Protein AF-A0A542K9A7-F1 (afdb_monomer)

Structure (mmCIF, N/CA/C/O backbone):
data_AF-A0A542K9A7-F1
#
_entry.id   AF-A0A542K9A7-F1
#
loop_
_atom_site.group_PDB
_atom_site.id
_atom_site.type_symbol
_atom_site.label_atom_id
_atom_site.label_alt_id
_atom_site.label_comp_id
_atom_site.label_asym_id
_atom_site.label_entity_id
_atom_site.label_seq_id
_atom_site.pdbx_PDB_ins_code
_atom_site.Cartn_x
_atom_site.Cartn_y
_atom_site.Cartn_z
_atom_site.occupancy
_atom_site.B_iso_or_equiv
_atom_site.auth_seq_id
_atom_site.auth_comp_id
_atom_site.auth_asym_id
_atom_site.auth_atom_id
_atom_site.pdbx_PDB_model_num
ATOM 1 N N . MET A 1 1 ? -10.382 8.482 -0.332 1.00 53.22 1 MET A N 1
ATOM 2 C CA . MET A 1 1 ? -11.147 9.184 0.725 1.00 53.22 1 MET A CA 1
ATOM 3 C C . MET A 1 1 ? -10.396 10.461 1.068 1.00 53.22 1 MET A C 1
ATOM 5 O O . MET A 1 1 ? -9.200 10.363 1.281 1.00 53.22 1 MET A O 1
ATOM 9 N N . VAL A 1 2 ? -11.041 11.631 1.064 1.00 68.94 2 VAL A N 1
ATOM 10 C CA . VAL A 1 2 ? -10.352 12.931 1.272 1.00 68.94 2 VAL A CA 1
ATOM 11 C C . VAL A 1 2 ? -10.584 13.492 2.687 1.00 68.94 2 VAL A C 1
ATOM 13 O O . VAL A 1 2 ? -10.010 14.507 3.054 1.00 68.94 2 VAL A O 1
ATOM 16 N N . HIS A 1 3 ? -11.411 12.829 3.508 1.00 78.88 3 HIS A N 1
ATOM 17 C CA . HIS A 1 3 ? -11.847 13.350 4.804 1.00 78.88 3 HIS A CA 1
ATOM 18 C C . HIS A 1 3 ? -11.634 12.328 5.932 1.00 78.88 3 HIS A C 1
ATOM 20 O O . HIS A 1 3 ? -12.204 11.234 5.896 1.00 78.88 3 HIS A O 1
ATOM 26 N N . LEU A 1 4 ? -10.843 12.696 6.948 1.00 76.31 4 LEU A N 1
ATOM 27 C CA . LEU A 1 4 ? -10.456 11.813 8.059 1.00 76.31 4 LEU A CA 1
ATOM 28 C C . LEU A 1 4 ? -11.673 11.290 8.835 1.00 76.31 4 LEU A C 1
ATOM 30 O O . LEU A 1 4 ? -11.784 10.091 9.060 1.00 76.31 4 LEU A O 1
ATOM 34 N N . ARG A 1 5 ? -12.660 12.152 9.121 1.00 79.94 5 ARG A N 1
ATOM 35 C CA . ARG A 1 5 ? -13.900 11.733 9.806 1.00 79.94 5 ARG A CA 1
ATOM 36 C C . ARG A 1 5 ? -14.658 10.618 9.085 1.00 79.94 5 ARG A C 1
ATOM 38 O O . ARG A 1 5 ? -15.220 9.745 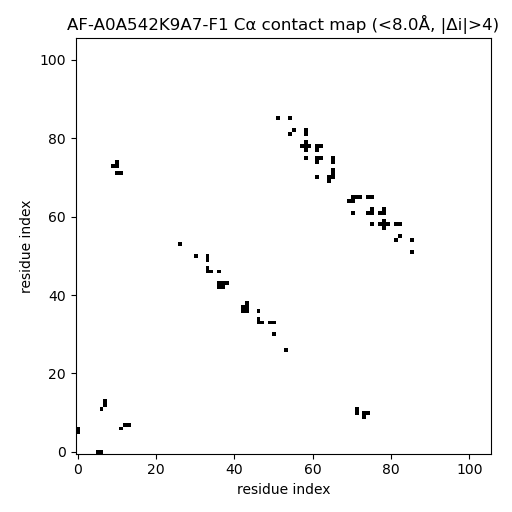9.736 1.00 79.94 5 ARG A O 1
ATOM 45 N N . SER A 1 6 ? -14.697 10.635 7.750 1.00 79.44 6 SER A N 1
ATOM 46 C CA . SER A 1 6 ? -15.386 9.590 6.980 1.00 79.44 6 SER A CA 1
ATOM 47 C C . SER A 1 6 ? -14.653 8.255 7.089 1.00 79.44 6 SER A C 1
ATOM 49 O O . SER A 1 6 ? -15.285 7.205 7.149 1.00 79.44 6 SER A O 1
ATOM 51 N N . PHE A 1 7 ? -13.322 8.297 7.154 1.00 79.69 7 PHE A N 1
ATOM 52 C CA . PHE A 1 7 ? -12.499 7.117 7.383 1.00 79.69 7 PHE A CA 1
ATOM 53 C C . PHE A 1 7 ? -12.699 6.563 8.799 1.00 79.69 7 PHE A C 1
ATOM 55 O O . PHE A 1 7 ? -12.966 5.374 8.961 1.00 79.69 7 PHE A O 1
ATOM 62 N N . GLU A 1 8 ? -12.658 7.413 9.823 1.00 83.81 8 GLU A N 1
ATOM 63 C CA . GLU A 1 8 ? -12.874 6.995 11.213 1.00 83.81 8 GLU A CA 1
ATOM 64 C C . GLU A 1 8 ? -14.272 6.423 11.456 1.00 83.81 8 GLU A C 1
ATOM 66 O O . GLU A 1 8 ? -14.445 5.517 12.270 1.00 83.81 8 GLU A O 1
ATOM 71 N N . TRP A 1 9 ? -15.272 6.888 10.708 1.00 83.19 9 TRP A N 1
ATOM 72 C CA . TRP A 1 9 ? -16.615 6.319 10.758 1.00 83.19 9 TRP A CA 1
ATOM 73 C C . TRP A 1 9 ? -16.612 4.820 10.389 1.00 83.19 9 TRP A C 1
ATOM 75 O O . TRP A 1 9 ? -17.185 3.989 11.102 1.00 83.19 9 TRP A O 1
ATOM 85 N N . VAL A 1 10 ? -15.869 4.444 9.342 1.00 81.12 10 VAL A N 1
ATOM 86 C CA . VAL A 1 10 ? -15.757 3.053 8.862 1.00 81.12 10 VAL A CA 1
ATOM 87 C C . VAL A 1 10 ? -14.757 2.228 9.687 1.00 81.12 10 VAL A C 1
ATOM 89 O O . VAL A 1 10 ? -15.018 1.071 10.031 1.00 81.12 10 VAL A O 1
ATOM 92 N N . PHE A 1 11 ? -13.619 2.818 10.054 1.00 82.81 11 PHE A N 1
ATOM 93 C CA . PHE A 1 11 ? -12.462 2.103 10.614 1.00 82.81 11 PHE A CA 1
ATOM 94 C C . PHE A 1 11 ? -12.224 2.344 12.109 1.00 82.81 11 PHE A C 1
ATOM 96 O O . PHE A 1 11 ? -11.348 1.722 12.716 1.00 82.81 11 PHE A O 1
ATOM 103 N N . GLY A 1 12 ? -13.077 3.152 12.734 1.00 82.38 12 GLY A N 1
ATOM 104 C CA . GLY A 1 12 ? -13.014 3.511 14.147 1.00 82.38 12 GLY A CA 1
ATOM 105 C C . GLY A 1 12 ? -12.143 4.744 14.401 1.00 82.38 12 GLY A C 1
ATOM 106 O O . GLY A 1 12 ? -11.299 5.079 13.567 1.00 82.38 12 GLY A O 1
ATOM 107 N N . PRO A 1 13 ? -12.336 5.400 15.559 1.00 81.56 13 PRO A N 1
ATOM 108 C CA . PRO A 1 13 ? -11.582 6.591 15.933 1.00 81.56 13 PRO A CA 1
ATOM 109 C C . PRO A 1 13 ? -10.087 6.283 16.034 1.00 81.56 13 PRO A C 1
ATOM 111 O O . PRO A 1 13 ? -9.690 5.232 16.555 1.00 81.56 13 PRO A O 1
ATOM 114 N N . LYS A 1 14 ? -9.256 7.200 15.541 1.00 78.62 14 LYS A N 1
ATOM 115 C CA . LYS A 1 14 ? -7.799 7.091 15.593 1.00 78.62 14 LYS A CA 1
ATOM 116 C C . LYS A 1 14 ? -7.264 8.015 16.675 1.00 78.62 14 LYS A C 1
ATOM 118 O O . LYS A 1 14 ? -7.669 9.161 16.794 1.00 78.62 14 LYS A O 1
ATOM 123 N N . LYS A 1 15 ? -6.372 7.482 17.512 1.00 79.38 15 LYS A N 1
ATOM 124 C CA . LYS A 1 15 ? -5.772 8.247 18.615 1.00 79.38 15 LYS A CA 1
ATOM 125 C C . LYS A 1 15 ? -4.564 9.067 18.164 1.00 79.38 15 LYS A C 1
ATOM 127 O O . LYS A 1 15 ? -4.318 10.128 18.720 1.00 79.38 15 LYS A O 1
ATOM 132 N N . ASP A 1 16 ? -3.858 8.591 17.139 1.00 85.75 16 ASP A N 1
ATOM 133 C CA . ASP A 1 16 ? -2.574 9.135 16.697 1.00 85.75 16 ASP A CA 1
ATOM 134 C C . ASP A 1 16 ? -2.649 9.604 15.236 1.00 85.75 16 ASP A C 1
ATOM 136 O O . ASP A 1 16 ? -2.159 8.940 14.319 1.00 85.75 16 ASP A O 1
ATOM 140 N N . GLU A 1 17 ? -3.282 10.757 14.997 1.00 84.12 17 GLU A N 1
ATOM 141 C CA . GLU A 1 17 ? -3.431 11.315 13.641 1.00 84.12 17 GLU A CA 1
ATOM 142 C C . GLU A 1 17 ? -2.077 11.588 12.967 1.00 84.12 17 GLU A C 1
ATOM 144 O O . GLU A 1 17 ? -1.898 11.302 11.783 1.00 84.12 17 GLU A O 1
ATOM 149 N N . TRP A 1 18 ? -1.094 12.078 13.730 1.00 87.38 18 TRP A N 1
ATOM 150 C CA . TRP A 1 18 ? 0.252 12.371 13.227 1.00 87.38 18 TRP A CA 1
ATOM 151 C C . TRP A 1 18 ? 0.943 11.120 12.662 1.00 87.38 18 TRP A C 1
ATOM 153 O O . TRP A 1 18 ? 1.621 11.194 11.634 1.00 87.38 18 TRP A O 1
ATOM 163 N N . LEU A 1 19 ? 0.739 9.958 13.296 1.00 87.81 19 LEU A N 1
ATOM 164 C CA . LEU A 1 19 ? 1.308 8.690 12.851 1.00 87.81 19 LEU A CA 1
ATOM 165 C C . LEU A 1 19 ? 0.658 8.264 11.535 1.00 87.81 19 LEU A C 1
ATOM 167 O O . LEU A 1 19 ? 1.358 7.891 10.599 1.00 87.81 19 LEU A O 1
ATOM 171 N N . GLN A 1 20 ? -0.666 8.406 11.426 1.00 87.00 20 GLN A N 1
ATOM 172 C CA . GLN A 1 20 ? -1.387 8.120 10.187 1.00 87.00 20 GLN A CA 1
ATOM 173 C C . GLN A 1 20 ? -0.924 9.023 9.035 1.00 87.00 20 GLN A C 1
ATOM 175 O O . GLN A 1 20 ? -0.694 8.531 7.931 1.00 87.00 20 GLN A O 1
ATOM 180 N N . MET A 1 21 ? -0.761 10.327 9.279 1.00 86.94 21 MET A N 1
ATOM 181 C CA . MET A 1 21 ? -0.255 11.267 8.272 1.00 86.94 21 MET A CA 1
ATOM 182 C C . MET A 1 21 ? 1.176 10.924 7.855 1.00 86.94 21 MET A C 1
ATOM 184 O O . MET A 1 21 ? 1.486 10.938 6.666 1.00 86.94 21 MET A O 1
ATOM 188 N N . THR A 1 22 ? 2.027 10.545 8.811 1.00 91.12 22 THR A N 1
ATOM 189 C CA . THR A 1 22 ? 3.407 10.121 8.543 1.00 91.12 22 THR A CA 1
ATOM 190 C C . THR A 1 22 ? 3.438 8.859 7.684 1.00 91.12 22 THR A C 1
ATOM 192 O O . THR A 1 22 ? 4.090 8.8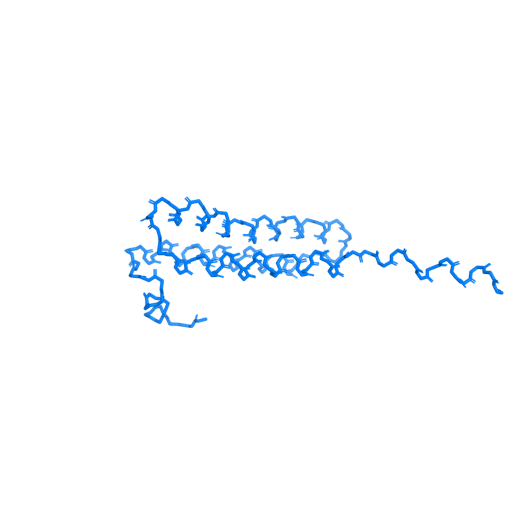42 6.642 1.00 91.12 22 THR A O 1
ATOM 195 N N . THR A 1 23 ? 2.693 7.815 8.060 1.00 90.62 23 THR A N 1
ATOM 196 C CA . THR A 1 23 ? 2.596 6.577 7.273 1.00 90.62 23 THR A CA 1
ATOM 197 C C . THR A 1 23 ? 2.026 6.845 5.881 1.00 90.62 23 THR A C 1
ATOM 199 O O . THR A 1 23 ? 2.572 6.352 4.898 1.00 90.62 23 THR A O 1
ATOM 202 N N . GLY A 1 24 ? 0.979 7.668 5.772 1.00 89.81 24 GLY A N 1
ATOM 203 C CA . GLY A 1 24 ? 0.406 8.075 4.488 1.00 89.81 24 GLY A CA 1
ATOM 204 C C . GLY A 1 24 ? 1.410 8.819 3.604 1.00 89.81 24 GLY A C 1
ATOM 205 O O . GLY A 1 24 ? 1.548 8.492 2.429 1.00 89.81 24 GLY A O 1
ATOM 206 N N . GLY A 1 25 ? 2.161 9.766 4.170 1.00 92.19 25 GLY A N 1
ATOM 207 C CA . GLY A 1 25 ? 3.210 10.503 3.465 1.00 92.19 25 GLY A CA 1
ATOM 208 C C . GLY A 1 25 ? 4.348 9.603 2.982 1.00 92.19 25 GLY A C 1
ATOM 209 O O . GLY A 1 25 ? 4.766 9.720 1.831 1.00 92.19 25 GLY A O 1
ATOM 210 N N . LEU A 1 26 ? 4.799 8.662 3.819 1.00 91.19 26 LEU A N 1
ATOM 211 C CA . LEU A 1 26 ? 5.807 7.661 3.449 1.00 91.19 26 LEU A CA 1
ATOM 212 C C . LEU A 1 26 ? 5.316 6.733 2.333 1.00 91.19 26 LEU A C 1
ATOM 214 O O . LEU A 1 26 ? 6.071 6.419 1.416 1.00 91.19 26 LEU A O 1
ATOM 218 N N . LEU A 1 27 ? 4.050 6.311 2.379 1.00 91.69 27 LEU A N 1
ATOM 219 C CA . LEU A 1 27 ? 3.455 5.523 1.303 1.00 91.69 27 LEU A CA 1
ATOM 220 C C . LEU A 1 27 ? 3.420 6.328 0.004 1.00 91.69 27 LEU A C 1
ATOM 222 O O . LEU A 1 27 ? 3.858 5.826 -1.027 1.00 91.69 27 LEU A O 1
ATOM 226 N N . VAL A 1 28 ? 2.951 7.575 0.033 1.00 91.69 28 VAL A N 1
ATOM 227 C CA . VAL A 1 28 ? 2.903 8.425 -1.165 1.00 91.69 28 VAL A CA 1
ATOM 228 C C . VAL A 1 28 ? 4.301 8.627 -1.748 1.00 91.69 28 VAL A C 1
ATOM 230 O O . VAL A 1 28 ? 4.492 8.394 -2.939 1.00 91.69 28 VAL A O 1
ATOM 233 N N . SER A 1 29 ? 5.289 8.995 -0.930 1.00 90.06 29 SER A N 1
ATOM 234 C CA . SER A 1 29 ? 6.653 9.240 -1.410 1.00 90.06 29 SER A CA 1
ATOM 235 C C . SER A 1 29 ? 7.300 7.979 -1.992 1.00 90.06 29 SER A C 1
ATOM 237 O O . SER A 1 29 ? 7.857 8.032 -3.090 1.00 90.06 29 SER A O 1
ATOM 239 N N . ALA A 1 30 ? 7.157 6.828 -1.326 1.00 89.62 30 ALA A N 1
ATOM 240 C CA . ALA A 1 30 ? 7.677 5.555 -1.816 1.00 89.62 30 ALA A CA 1
ATOM 241 C C . ALA A 1 30 ? 7.008 5.114 -3.126 1.00 89.62 30 ALA A C 1
ATOM 243 O O . ALA A 1 30 ? 7.678 4.578 -4.007 1.00 89.62 30 ALA A O 1
ATOM 244 N N . ASN A 1 31 ? 5.698 5.328 -3.278 1.00 88.69 31 ASN A N 1
ATOM 245 C CA . ASN A 1 31 ? 4.981 4.969 -4.503 1.00 88.69 31 ASN A CA 1
ATOM 246 C C . ASN A 1 31 ? 5.302 5.929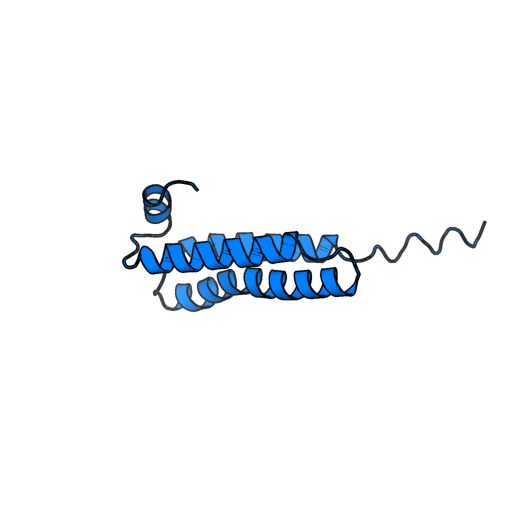 -5.661 1.00 88.69 31 ASN A C 1
ATOM 248 O O . ASN A 1 31 ? 5.470 5.475 -6.789 1.00 88.69 31 ASN A O 1
ATOM 252 N N . LEU A 1 32 ? 5.474 7.229 -5.403 1.00 89.88 32 LEU A N 1
ATOM 253 C CA . LEU A 1 32 ? 5.931 8.181 -6.422 1.00 89.88 32 LEU A CA 1
ATOM 254 C C . LEU A 1 32 ? 7.334 7.835 -6.935 1.00 89.88 32 LEU A C 1
ATOM 256 O O . LEU A 1 32 ? 7.562 7.852 -8.142 1.00 89.88 32 LEU A O 1
ATOM 260 N N . ALA A 1 33 ? 8.250 7.453 -6.040 1.00 87.56 33 ALA A N 1
ATOM 261 C CA . ALA A 1 33 ? 9.587 7.007 -6.428 1.00 87.56 33 ALA A CA 1
ATOM 262 C C . ALA A 1 33 ? 9.549 5.751 -7.320 1.00 87.56 33 ALA A C 1
ATOM 264 O O . ALA A 1 33 ? 10.322 5.646 -8.268 1.00 87.56 33 ALA A O 1
ATOM 265 N N . GLN A 1 34 ? 8.628 4.818 -7.057 1.00 86.81 34 GLN A N 1
ATOM 266 C CA . GLN A 1 34 ? 8.433 3.637 -7.904 1.00 86.81 34 GLN A CA 1
ATOM 267 C C . GLN A 1 34 ? 7.867 3.988 -9.280 1.00 86.81 34 GLN A C 1
ATOM 269 O O . GLN A 1 34 ? 8.309 3.423 -10.276 1.00 86.81 34 GLN A O 1
ATOM 274 N N . LEU A 1 35 ? 6.910 4.918 -9.349 1.00 85.31 35 LEU A N 1
ATOM 275 C CA . LEU A 1 35 ? 6.349 5.389 -10.619 1.00 85.31 35 LEU A CA 1
ATOM 276 C C . LEU A 1 35 ? 7.384 6.138 -11.468 1.00 85.31 35 LEU A C 1
ATOM 278 O O . LEU A 1 35 ? 7.313 6.095 -12.692 1.00 85.31 35 LEU A O 1
ATOM 282 N N . ALA A 1 36 ? 8.348 6.797 -10.824 1.00 86.75 36 ALA A N 1
ATOM 283 C CA . ALA A 1 36 ? 9.457 7.486 -11.477 1.00 86.75 36 ALA A CA 1
ATOM 284 C C . ALA A 1 36 ? 10.653 6.569 -11.804 1.00 86.75 36 ALA A C 1
ATOM 286 O O . ALA A 1 36 ? 11.659 7.047 -12.331 1.00 86.75 36 ALA A O 1
ATOM 287 N N . ALA A 1 37 ? 10.587 5.274 -11.471 1.00 87.25 37 ALA A N 1
ATOM 288 C CA . ALA A 1 37 ? 11.690 4.353 -11.710 1.00 87.25 37 ALA A CA 1
ATOM 289 C C . ALA A 1 37 ? 11.982 4.203 -13.211 1.00 87.25 37 ALA A C 1
ATOM 291 O O . ALA A 1 37 ? 11.076 4.192 -14.043 1.00 87.25 37 ALA A O 1
ATOM 292 N N . ALA A 1 38 ? 13.265 4.054 -13.549 1.00 82.69 38 ALA A N 1
ATOM 293 C CA . ALA A 1 38 ? 13.696 3.880 -14.929 1.00 82.69 38 ALA A CA 1
ATOM 294 C C . ALA A 1 38 ? 13.031 2.654 -15.578 1.00 82.69 38 ALA A C 1
ATOM 296 O O . ALA A 1 38 ? 12.968 1.577 -14.981 1.00 82.69 38 ALA A O 1
ATOM 297 N N . SER A 1 39 ? 12.608 2.810 -16.833 1.00 84.69 39 SER A N 1
ATOM 298 C CA . SER A 1 39 ? 11.916 1.779 -17.619 1.00 84.69 39 SER A CA 1
ATOM 299 C C . SER A 1 39 ? 12.806 0.600 -18.035 1.00 84.69 39 SER A C 1
ATOM 301 O O . SER A 1 39 ? 12.333 -0.333 -18.682 1.00 84.69 39 SER A O 1
ATOM 303 N N . GLU A 1 40 ? 14.097 0.636 -17.701 1.00 91.56 40 GLU A N 1
ATOM 304 C CA . GLU A 1 40 ? 15.029 -0.461 -17.953 1.00 91.56 40 GLU A CA 1
ATOM 305 C C . GLU A 1 40 ? 14.664 -1.702 -17.115 1.00 91.56 40 GLU A C 1
ATOM 307 O O . GLU A 1 40 ? 14.158 -1.566 -15.996 1.00 91.56 40 GLU A O 1
ATOM 312 N N . PRO A 1 41 ? 14.949 -2.924 -17.610 1.00 87.50 41 PRO A N 1
ATOM 313 C CA . PRO A 1 41 ? 14.623 -4.173 -16.921 1.00 87.50 41 PRO A CA 1
ATOM 314 C C . PRO A 1 41 ? 14.999 -4.216 -15.431 1.00 87.50 41 PRO A C 1
ATOM 316 O O . PRO A 1 41 ? 14.218 -4.706 -14.613 1.00 87.50 41 PRO A O 1
ATOM 319 N N . GLN A 1 42 ? 16.170 -3.691 -15.058 1.00 87.81 42 GLN A N 1
ATOM 320 C CA . GLN A 1 42 ? 16.613 -3.649 -13.660 1.00 87.81 42 GLN A CA 1
ATOM 321 C C . GLN A 1 42 ? 15.816 -2.634 -12.833 1.00 87.81 42 GLN A C 1
ATOM 323 O O . GLN A 1 42 ? 15.367 -2.972 -11.736 1.00 87.81 42 GLN A O 1
ATOM 328 N N . GLY A 1 43 ? 15.562 -1.436 -13.370 1.00 88.62 43 GLY A N 1
ATOM 329 C CA . GLY A 1 43 ? 14.721 -0.421 -12.726 1.00 88.62 43 GLY A CA 1
ATOM 330 C C . GLY A 1 43 ? 13.294 -0.921 -12.489 1.00 88.62 43 GLY A C 1
ATOM 331 O O . GLY A 1 43 ? 12.792 -0.862 -11.365 1.00 88.62 43 GLY A O 1
ATOM 332 N N . ALA A 1 44 ? 12.689 -1.541 -13.504 1.00 86.88 44 ALA A N 1
ATOM 333 C CA . ALA A 1 44 ? 11.367 -2.152 -13.409 1.00 86.88 44 ALA A CA 1
ATOM 334 C C . ALA A 1 44 ? 11.320 -3.304 -12.386 1.00 86.88 44 ALA A C 1
ATOM 336 O O . ALA A 1 44 ? 10.364 -3.417 -11.614 1.00 86.88 44 ALA A O 1
ATOM 337 N N . ALA A 1 45 ? 12.356 -4.150 -12.329 1.00 87.38 45 ALA A N 1
ATOM 338 C CA . ALA A 1 45 ? 12.444 -5.232 -11.349 1.00 87.38 45 ALA A CA 1
ATOM 339 C C . ALA A 1 45 ? 12.573 -4.706 -9.909 1.00 87.38 45 ALA A C 1
ATOM 341 O O . ALA A 1 45 ? 11.933 -5.244 -8.999 1.00 87.38 45 ALA A O 1
ATOM 342 N N . HIS A 1 46 ? 13.364 -3.653 -9.692 1.00 87.38 46 HIS A N 1
ATOM 343 C CA . HIS A 1 46 ? 13.493 -3.005 -8.387 1.00 87.38 46 HIS A CA 1
ATOM 344 C C . HIS A 1 46 ? 12.188 -2.338 -7.946 1.00 87.38 46 HIS A C 1
ATOM 346 O O . HIS A 1 46 ? 11.723 -2.614 -6.838 1.00 87.38 46 HIS A O 1
ATOM 352 N N . ALA A 1 47 ? 11.556 -1.552 -8.823 1.00 89.50 47 ALA A N 1
ATOM 353 C CA . ALA A 1 47 ? 10.260 -0.930 -8.558 1.00 89.50 47 ALA A CA 1
ATOM 354 C C . ALA A 1 47 ? 9.201 -1.979 -8.195 1.00 89.50 47 ALA A C 1
ATOM 356 O O . ALA A 1 47 ? 8.507 -1.845 -7.193 1.00 89.50 47 ALA A O 1
ATOM 357 N N . ARG A 1 48 ? 9.156 -3.093 -8.935 1.00 88.25 48 ARG A N 1
ATOM 358 C CA . ARG A 1 48 ? 8.266 -4.226 -8.660 1.00 88.25 48 ARG A CA 1
ATOM 359 C C . ARG A 1 48 ? 8.490 -4.859 -7.283 1.00 88.25 48 ARG A C 1
ATOM 361 O O . ARG A 1 48 ? 7.518 -5.192 -6.609 1.00 88.25 48 ARG A O 1
ATOM 368 N N . ARG A 1 49 ? 9.744 -5.072 -6.866 1.00 88.00 49 ARG A N 1
ATOM 369 C CA . ARG A 1 49 ? 10.061 -5.667 -5.552 1.00 88.00 49 ARG A CA 1
ATOM 370 C C . ARG A 1 49 ? 9.630 -4.754 -4.410 1.00 88.00 49 ARG A C 1
ATOM 372 O O . ARG A 1 49 ? 9.003 -5.230 -3.468 1.00 88.00 49 ARG A O 1
ATOM 379 N N . ILE A 1 50 ? 9.940 -3.463 -4.520 1.00 89.62 50 ILE A N 1
ATOM 380 C CA . ILE A 1 50 ? 9.541 -2.463 -3.525 1.00 89.62 50 ILE A CA 1
ATOM 381 C C . ILE A 1 50 ? 8.015 -2.362 -3.481 1.00 89.62 50 ILE A C 1
ATOM 383 O O . ILE A 1 50 ? 7.443 -2.478 -2.403 1.00 89.62 50 ILE A O 1
ATOM 387 N N . GLY A 1 51 ? 7.354 -2.264 -4.635 1.00 89.19 51 GLY A N 1
ATOM 388 C CA . GLY A 1 51 ? 5.898 -2.169 -4.719 1.00 89.19 51 GLY A CA 1
ATOM 389 C C . GLY A 1 51 ? 5.173 -3.363 -4.131 1.00 89.19 51 GLY A C 1
ATOM 390 O O . GLY A 1 51 ? 4.236 -3.185 -3.359 1.00 89.19 51 GLY A O 1
ATOM 391 N N . LEU A 1 52 ? 5.646 -4.580 -4.410 1.00 89.75 52 LEU A N 1
ATOM 392 C CA . LEU A 1 52 ? 5.115 -5.781 -3.766 1.00 89.75 52 LEU A CA 1
ATOM 393 C C . LEU A 1 52 ? 5.339 -5.759 -2.252 1.00 89.75 52 LEU A C 1
ATOM 395 O O . LEU A 1 52 ? 4.411 -6.065 -1.513 1.00 89.75 52 LEU A O 1
ATOM 399 N N . GLY A 1 53 ? 6.528 -5.376 -1.779 1.00 89.25 53 GLY A N 1
ATOM 400 C CA . GLY A 1 53 ? 6.805 -5.268 -0.345 1.00 89.25 53 GLY A CA 1
ATOM 401 C C . GLY A 1 53 ? 5.874 -4.274 0.354 1.00 89.25 53 GLY A C 1
ATOM 402 O O . GLY A 1 53 ? 5.261 -4.601 1.371 1.00 89.25 53 GLY A O 1
ATOM 403 N N . THR A 1 54 ? 5.703 -3.085 -0.226 1.00 88.75 54 THR A N 1
ATOM 404 C CA . THR A 1 54 ? 4.791 -2.060 0.288 1.00 88.75 54 THR A CA 1
ATOM 405 C C . THR A 1 54 ? 3.340 -2.547 0.281 1.00 88.75 54 THR A C 1
ATOM 407 O O . THR A 1 54 ? 2.670 -2.458 1.307 1.00 88.75 54 THR A O 1
ATOM 410 N N . ALA A 1 55 ? 2.871 -3.121 -0.831 1.00 88.62 55 ALA A N 1
ATOM 411 C CA . ALA A 1 55 ? 1.494 -3.593 -0.980 1.00 88.62 55 ALA A CA 1
ATOM 412 C C . ALA A 1 55 ? 1.167 -4.810 -0.101 1.00 88.62 55 ALA A C 1
ATOM 414 O O . ALA A 1 55 ? 0.024 -4.977 0.300 1.00 88.62 55 ALA A O 1
ATOM 415 N N . LEU A 1 56 ? 2.146 -5.664 0.214 1.00 90.88 56 LEU A N 1
ATOM 416 C CA . LEU A 1 56 ? 1.951 -6.816 1.104 1.00 90.88 56 LEU A CA 1
ATOM 417 C C . LEU A 1 56 ? 1.966 -6.435 2.588 1.00 90.88 56 LEU A C 1
ATOM 419 O O . LEU A 1 56 ? 1.418 -7.165 3.411 1.00 90.88 56 LEU A O 1
ATOM 423 N N . THR A 1 57 ? 2.578 -5.306 2.944 1.00 90.75 57 THR A N 1
ATOM 424 C CA . THR A 1 57 ? 2.718 -4.896 4.347 1.00 90.75 57 THR A CA 1
ATOM 425 C C . THR A 1 57 ? 1.364 -4.579 4.982 1.00 90.75 57 THR A C 1
ATOM 427 O O . THR A 1 57 ? 1.102 -5.017 6.098 1.00 90.75 57 THR A O 1
ATOM 430 N N . LEU A 1 58 ? 0.483 -3.866 4.280 1.00 88.69 58 LEU A N 1
ATOM 431 C CA . LEU A 1 58 ? -0.837 -3.498 4.803 1.00 88.69 58 LEU A CA 1
ATOM 432 C C . LEU A 1 58 ? -1.734 -4.720 5.097 1.00 88.69 58 LEU A C 1
ATOM 434 O O . LEU A 1 58 ? -2.120 -4.878 6.257 1.00 88.69 58 LEU A O 1
ATOM 438 N N . PRO A 1 59 ? -1.979 -5.659 4.157 1.00 90.44 59 PRO A N 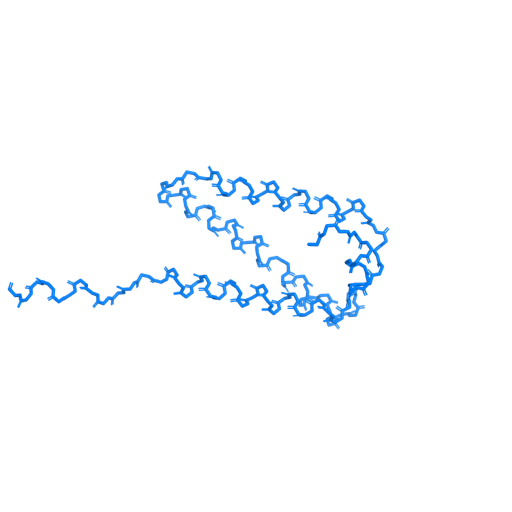1
ATOM 439 C CA . PRO A 1 59 ? -2.769 -6.850 4.458 1.00 90.44 59 PRO A CA 1
ATOM 440 C C . PRO A 1 59 ? -2.098 -7.739 5.515 1.00 90.44 59 PRO A C 1
ATOM 442 O O . PRO A 1 59 ? -2.794 -8.379 6.300 1.00 90.44 59 PRO A O 1
ATOM 445 N N . ALA A 1 60 ? -0.760 -7.770 5.598 1.00 91.38 60 ALA A N 1
ATOM 446 C CA . ALA A 1 60 ? -0.066 -8.494 6.663 1.00 91.38 60 ALA A CA 1
ATOM 447 C C . ALA A 1 60 ? -0.366 -7.906 8.052 1.00 91.38 60 ALA A C 1
ATOM 449 O O . ALA A 1 60 ? -0.598 -8.661 8.997 1.00 91.38 60 ALA A O 1
ATOM 450 N N . ILE A 1 61 ? -0.404 -6.576 8.180 1.00 91.94 61 ILE A N 1
ATOM 451 C CA . ILE A 1 61 ? -0.792 -5.887 9.417 1.00 91.94 61 ILE A CA 1
ATOM 452 C C . ILE A 1 61 ? -2.257 -6.176 9.753 1.00 91.94 61 ILE A C 1
ATOM 454 O O . ILE A 1 61 ? -2.556 -6.534 10.894 1.00 91.94 61 ILE A O 1
ATOM 458 N N . ASP A 1 62 ? -3.159 -6.116 8.777 1.00 88.31 62 ASP A N 1
ATOM 459 C CA . ASP A 1 62 ? -4.578 -6.401 9.004 1.00 88.31 62 ASP A CA 1
ATOM 460 C C . ASP A 1 62 ? -4.797 -7.827 9.519 1.00 88.31 62 ASP A C 1
ATOM 462 O O . ASP A 1 62 ? -5.412 -8.040 10.568 1.00 88.31 62 ASP A O 1
ATOM 466 N N . LEU A 1 63 ? -4.209 -8.813 8.839 1.00 89.94 63 LEU A N 1
ATOM 467 C CA . LEU A 1 63 ? -4.277 -10.223 9.226 1.00 89.94 63 LEU A CA 1
ATOM 468 C C . LEU A 1 63 ? -3.593 -10.503 10.569 1.00 89.94 63 LEU A C 1
ATOM 470 O O . LEU A 1 63 ? -4.003 -11.403 11.299 1.00 89.94 63 LEU A O 1
ATOM 474 N N . ALA A 1 64 ? -2.565 -9.736 10.922 1.00 93.06 64 ALA A N 1
ATOM 475 C CA . ALA A 1 64 ? -1.877 -9.860 12.196 1.00 93.06 64 ALA A CA 1
ATOM 476 C C . ALA A 1 64 ? -2.697 -9.266 13.355 1.00 93.06 64 ALA A C 1
ATOM 478 O O . ALA A 1 64 ? -2.739 -9.843 14.445 1.00 93.06 64 ALA A O 1
ATOM 479 N N . TYR A 1 65 ? -3.316 -8.100 13.174 1.00 90.69 65 TYR A N 1
ATOM 480 C CA . TYR A 1 65 ? -3.891 -7.332 14.281 1.00 90.69 65 TYR A CA 1
ATOM 481 C C . TYR A 1 65 ? -5.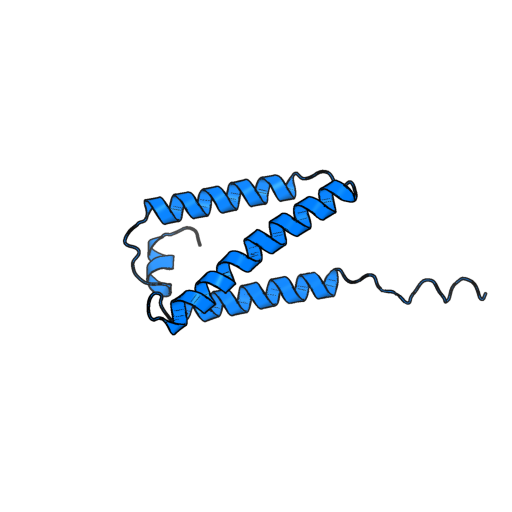413 -7.466 14.422 1.00 90.69 65 TYR A C 1
ATOM 483 O O . TYR A 1 65 ? -5.907 -7.296 15.543 1.00 90.69 65 TYR A O 1
ATOM 491 N N . VAL A 1 66 ? -6.154 -7.831 13.365 1.00 89.19 66 VAL A N 1
ATOM 492 C CA . VAL A 1 66 ? -7.600 -8.103 13.473 1.00 89.19 66 VAL A CA 1
ATOM 493 C C . VAL A 1 66 ? -7.884 -9.297 14.397 1.00 89.19 66 VAL A C 1
ATOM 495 O O . VAL A 1 66 ? -8.650 -9.117 15.345 1.00 89.19 66 VAL A O 1
ATOM 498 N N . PRO A 1 67 ? -7.258 -10.486 14.237 1.00 89.56 67 PRO A N 1
ATOM 499 C CA . PRO A 1 67 ? -7.550 -11.638 15.101 1.00 89.56 67 PRO A CA 1
ATOM 500 C C . PRO A 1 67 ? -7.163 -11.404 16.566 1.00 89.56 67 PRO A C 1
ATOM 502 O O . PRO A 1 67 ? -7.688 -12.047 17.468 1.00 89.56 67 PRO A O 1
ATOM 505 N N . ARG A 1 68 ? -6.251 -10.455 16.810 1.00 91.69 68 ARG A N 1
ATOM 506 C CA . ARG A 1 68 ? -5.809 -10.038 18.148 1.00 91.69 68 ARG A CA 1
ATOM 507 C C . ARG A 1 68 ? -6.726 -8.986 18.783 1.00 91.69 68 ARG A C 1
ATOM 509 O O . ARG A 1 68 ? -6.406 -8.491 19.860 1.00 91.69 68 ARG A O 1
ATOM 516 N N . GLY A 1 69 ? -7.808 -8.588 18.108 1.00 86.06 69 GLY A N 1
ATOM 517 C CA . GLY A 1 69 ? -8.763 -7.585 18.587 1.00 86.06 69 GLY A CA 1
ATOM 518 C C . GLY A 1 69 ? -8.189 -6.169 18.703 1.00 86.06 69 GLY A C 1
ATOM 519 O O . GLY A 1 69 ? -8.763 -5.331 19.392 1.00 86.06 69 GLY A O 1
ATOM 520 N N . ARG A 1 70 ? -7.040 -5.889 18.068 1.00 86.81 70 ARG A N 1
ATOM 521 C CA . ARG A 1 70 ? -6.361 -4.582 18.154 1.00 86.81 70 ARG A CA 1
ATOM 522 C C . ARG A 1 70 ? -6.930 -3.557 17.175 1.00 86.81 70 ARG A C 1
ATOM 524 O O . ARG A 1 70 ? -6.875 -2.363 17.450 1.00 86.81 70 ARG A O 1
ATOM 531 N N . ILE A 1 71 ? -7.471 -4.024 16.054 1.00 86.88 71 ILE A N 1
ATOM 532 C CA . ILE A 1 71 ? -8.108 -3.213 15.011 1.00 86.88 71 ILE A CA 1
ATOM 533 C C . ILE A 1 71 ? -9.454 -3.836 14.628 1.00 86.88 71 ILE A C 1
ATOM 535 O O . ILE A 1 71 ? -9.672 -5.033 14.821 1.00 86.88 71 ILE A O 1
ATOM 539 N N . ARG A 1 72 ? -10.385 -3.013 14.130 1.00 87.56 72 ARG A N 1
ATOM 540 C CA . ARG A 1 72 ? -11.757 -3.450 13.825 1.00 87.56 72 ARG A CA 1
ATOM 541 C C . ARG A 1 72 ? -11.764 -4.517 12.717 1.00 87.56 72 ARG A C 1
ATOM 543 O O . ARG A 1 72 ? -10.981 -4.401 11.778 1.00 87.56 72 ARG A O 1
ATOM 550 N N . PRO A 1 73 ? -12.706 -5.477 12.736 1.00 87.44 73 PRO A N 1
ATOM 551 C CA . PRO A 1 73 ? -12.837 -6.481 11.676 1.00 87.44 73 PRO A CA 1
ATOM 552 C C . PRO A 1 73 ? -13.048 -5.909 10.268 1.00 87.44 73 PRO A C 1
ATOM 554 O O . PRO A 1 73 ? -12.746 -6.586 9.291 1.00 87.44 73 PRO A O 1
ATOM 557 N N . THR A 1 74 ? -13.515 -4.659 10.146 1.00 89.56 74 THR A N 1
ATOM 558 C CA . THR A 1 74 ? -13.638 -3.953 8.860 1.00 89.56 74 THR A CA 1
ATOM 559 C C . THR A 1 74 ? -12.316 -3.858 8.092 1.00 89.56 74 THR A C 1
ATOM 561 O O . THR A 1 74 ? -12.346 -3.792 6.868 1.00 89.56 74 THR A O 1
ATOM 564 N N . TYR A 1 75 ? -11.167 -3.947 8.768 1.00 86.25 75 TYR A N 1
ATOM 565 C CA . TYR A 1 75 ? -9.852 -4.020 8.122 1.00 86.25 75 TYR A CA 1
ATOM 566 C C . TYR A 1 75 ? -9.623 -5.308 7.311 1.00 86.25 75 TYR A C 1
ATOM 568 O O . TYR A 1 75 ? -8.849 -5.298 6.364 1.00 86.25 75 TYR A O 1
ATOM 576 N N . LEU A 1 76 ? -10.345 -6.406 7.575 1.00 90.00 76 LEU A N 1
ATOM 577 C CA . LEU A 1 76 ? -10.240 -7.607 6.729 1.00 90.00 76 LEU A CA 1
ATOM 578 C C . LEU A 1 76 ? -10.776 -7.380 5.317 1.00 90.00 76 LEU A C 1
ATOM 580 O O . LEU A 1 76 ? -10.331 -8.042 4.382 1.00 90.00 76 LEU A O 1
ATOM 584 N N . PHE A 1 77 ? -11.728 -6.458 5.153 1.00 90.38 77 PHE A N 1
ATOM 585 C CA . PHE A 1 77 ? -12.215 -6.087 3.829 1.00 90.38 77 PHE A CA 1
ATOM 586 C C . PHE A 1 77 ? -11.114 -5.397 3.017 1.00 90.38 77 PHE A C 1
ATOM 588 O O . PHE A 1 77 ? -10.945 -5.704 1.840 1.00 90.38 77 PHE A O 1
ATOM 595 N N . ASP A 1 78 ? -10.325 -4.534 3.663 1.00 87.75 78 ASP A N 1
ATOM 596 C CA . ASP A 1 78 ? -9.165 -3.892 3.039 1.00 87.75 78 ASP A CA 1
ATOM 597 C C . ASP A 1 78 ? -8.112 -4.934 2.643 1.00 87.75 78 ASP A C 1
ATOM 599 O O . ASP A 1 78 ? -7.727 -5.019 1.474 1.00 87.75 78 ASP A O 1
ATOM 603 N N . ALA A 1 79 ? -7.762 -5.833 3.570 1.00 90.12 79 ALA A N 1
ATOM 604 C CA . ALA A 1 79 ? -6.849 -6.938 3.296 1.00 90.12 79 ALA A CA 1
ATOM 605 C C . ALA A 1 79 ? -7.309 -7.815 2.119 1.00 90.12 79 ALA A C 1
ATOM 607 O O . ALA A 1 79 ? -6.496 -8.206 1.275 1.00 90.12 79 ALA A O 1
ATOM 608 N N . LEU A 1 80 ? -8.612 -8.109 2.036 1.00 93.19 80 LEU A N 1
ATOM 609 C CA . LEU A 1 80 ? -9.209 -8.880 0.947 1.00 93.19 80 LEU A CA 1
ATOM 610 C C . LEU A 1 80 ? -9.087 -8.147 -0.393 1.00 93.19 80 LEU A C 1
ATOM 612 O O . LEU A 1 80 ? -8.625 -8.740 -1.370 1.00 93.19 80 LEU A O 1
ATOM 616 N N . MET A 1 81 ? -9.473 -6.868 -0.446 1.00 92.94 81 MET A N 1
ATOM 617 C CA . MET A 1 81 ? -9.385 -6.069 -1.671 1.00 92.94 81 MET A CA 1
ATOM 618 C C . MET A 1 81 ? -7.937 -5.931 -2.141 1.00 92.94 81 MET A C 1
ATOM 620 O O . MET A 1 81 ? -7.649 -6.126 -3.325 1.00 92.94 81 MET A O 1
ATOM 624 N N . GLN A 1 82 ? -7.016 -5.650 -1.219 1.00 93.19 82 GLN A N 1
ATOM 625 C CA . GLN A 1 82 ? -5.607 -5.481 -1.542 1.00 93.19 82 GLN A CA 1
ATOM 626 C C . GLN A 1 82 ? -4.976 -6.784 -2.038 1.00 93.19 82 GLN A C 1
ATOM 628 O O . GLN A 1 82 ? -4.309 -6.794 -3.073 1.00 93.19 82 GLN A O 1
ATOM 633 N N . THR A 1 83 ? -5.252 -7.904 -1.365 1.00 91.88 83 THR A N 1
ATOM 634 C CA . THR A 1 83 ? -4.785 -9.229 -1.799 1.00 91.88 83 THR A CA 1
ATOM 635 C C . THR A 1 83 ? -5.351 -9.592 -3.173 1.00 91.88 83 THR A C 1
ATOM 637 O O . THR A 1 83 ? -4.614 -10.085 -4.029 1.00 91.88 83 THR A O 1
ATOM 640 N N . GLY A 1 84 ? -6.631 -9.296 -3.423 1.00 93.69 84 GLY A N 1
ATOM 641 C CA . GLY A 1 84 ? -7.268 -9.497 -4.726 1.00 93.69 84 GLY A CA 1
ATOM 642 C C . GLY A 1 84 ? -6.591 -8.701 -5.845 1.00 93.69 84 GLY A C 1
ATOM 643 O O . GLY A 1 84 ? -6.330 -9.246 -6.919 1.00 93.69 84 GLY A O 1
ATOM 644 N N . TRP A 1 85 ? -6.232 -7.442 -5.583 1.00 93.31 85 TRP A N 1
ATOM 645 C CA . TRP A 1 85 ? -5.533 -6.595 -6.551 1.00 93.31 85 TRP A CA 1
ATOM 646 C C . TRP A 1 85 ? -4.120 -7.101 -6.862 1.00 93.31 85 TRP A C 1
ATOM 648 O O . TRP A 1 85 ? -3.733 -7.198 -8.028 1.00 93.31 85 TRP A O 1
ATOM 658 N N . ILE A 1 86 ? -3.362 -7.487 -5.829 1.00 91.88 86 ILE A N 1
ATOM 659 C CA . ILE A 1 86 ? -2.026 -8.084 -5.986 1.00 91.88 86 ILE A CA 1
ATOM 660 C C . ILE A 1 86 ? -2.116 -9.359 -6.829 1.00 91.88 86 ILE A C 1
ATOM 662 O O . ILE A 1 86 ? -1.336 -9.537 -7.767 1.00 91.88 86 ILE A O 1
ATOM 666 N N . ALA A 1 87 ? -3.087 -10.227 -6.536 1.00 91.88 87 ALA A N 1
ATOM 667 C CA . ALA A 1 87 ? -3.311 -11.451 -7.292 1.00 91.88 87 ALA A CA 1
ATOM 668 C C . ALA A 1 87 ? -3.616 -11.144 -8.767 1.00 91.88 87 ALA A C 1
ATOM 670 O O . ALA A 1 87 ? -2.932 -11.665 -9.649 1.00 91.88 87 ALA A O 1
ATOM 671 N N . ALA A 1 88 ? -4.569 -10.251 -9.049 1.00 92.50 88 ALA A N 1
ATOM 672 C CA . ALA A 1 88 ? -4.923 -9.847 -10.412 1.00 92.50 88 ALA A CA 1
ATOM 673 C C . ALA A 1 88 ? -3.717 -9.305 -11.199 1.00 92.50 88 ALA A C 1
ATOM 675 O O . ALA A 1 88 ? -3.501 -9.673 -12.359 1.00 92.50 88 ALA A O 1
ATOM 676 N N . TRP A 1 89 ? -2.886 -8.483 -10.557 1.00 91.06 89 TRP A N 1
ATOM 677 C CA . TRP A 1 89 ? -1.674 -7.940 -11.163 1.00 91.06 89 TRP A CA 1
ATOM 678 C C . TRP A 1 89 ? -0.626 -9.029 -11.459 1.00 91.06 89 TRP A C 1
ATOM 680 O O . TRP A 1 89 ? -0.045 -9.060 -12.549 1.00 91.06 89 TRP A O 1
ATOM 690 N N . LEU A 1 90 ? -0.428 -9.980 -10.540 1.00 89.38 90 LEU A N 1
ATOM 691 C CA . LEU A 1 90 ? 0.465 -11.126 -10.746 1.00 89.38 90 LEU A CA 1
ATOM 692 C C . LEU A 1 90 ? -0.014 -12.046 -11.873 1.00 89.38 90 LEU A C 1
ATOM 694 O O . LEU A 1 90 ? 0.814 -12.580 -12.608 1.00 89.38 90 LEU A O 1
ATOM 698 N N . PHE A 1 91 ? -1.325 -12.243 -12.026 1.00 91.06 91 PHE A N 1
ATOM 699 C CA . PHE A 1 91 ? -1.882 -13.033 -13.127 1.00 91.06 91 PHE A CA 1
ATOM 700 C C . PHE A 1 91 ? -1.743 -12.322 -14.478 1.00 91.06 91 PHE A C 1
ATOM 702 O O . PHE A 1 91 ? -1.406 -12.971 -15.466 1.00 91.06 91 PHE A O 1
ATOM 709 N N . SER A 1 92 ? -1.923 -10.999 -14.514 1.00 88.25 92 SER A N 1
ATOM 710 C CA . SER A 1 92 ? -1.831 -10.193 -15.742 1.00 88.25 92 SER A CA 1
ATOM 711 C C . SER A 1 92 ? -0.397 -10.039 -16.261 1.00 88.25 92 SER A C 1
ATOM 713 O O . SER A 1 92 ? -0.183 -9.832 -17.450 1.00 88.25 92 SER A O 1
ATOM 715 N N . THR A 1 93 ? 0.600 -10.156 -15.381 1.00 78.31 93 THR A N 1
ATOM 716 C CA . THR A 1 93 ? 2.025 -10.014 -15.729 1.00 78.31 93 THR A CA 1
ATOM 717 C C . THR A 1 93 ? 2.707 -11.334 -16.100 1.00 78.31 93 THR A C 1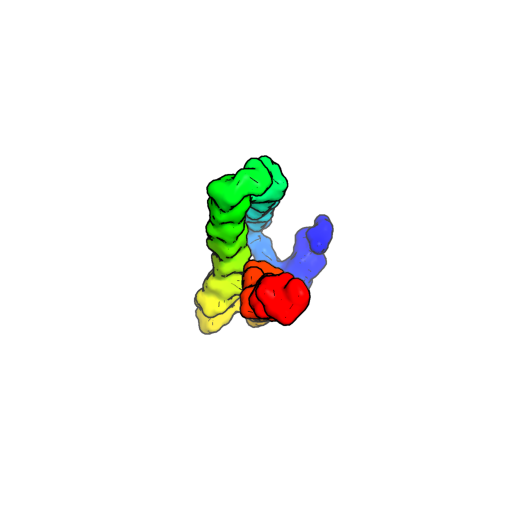
ATOM 719 O O . THR A 1 93 ? 3.915 -11.348 -16.349 1.00 78.31 93 THR A O 1
ATOM 722 N N . ARG A 1 94 ? 1.973 -12.456 -16.162 1.00 73.25 94 ARG A N 1
ATOM 723 C CA . ARG A 1 94 ? 2.529 -13.730 -16.643 1.00 73.25 94 ARG A CA 1
ATOM 724 C C . ARG A 1 94 ? 2.762 -13.640 -18.156 1.00 73.25 94 ARG A C 1
ATOM 726 O O . ARG A 1 94 ? 1.804 -13.386 -18.887 1.00 73.25 94 ARG A O 1
ATOM 733 N N . PRO A 1 95 ? 3.991 -13.871 -18.654 1.00 57.50 95 PRO A N 1
ATOM 734 C CA . PRO A 1 95 ? 4.243 -13.875 -20.087 1.00 57.50 95 PRO A CA 1
ATOM 735 C C . PRO A 1 95 ? 3.394 -14.970 -20.732 1.00 57.50 95 PRO A C 1
ATOM 737 O O . PRO A 1 95 ? 3.427 -16.132 -20.313 1.00 57.50 95 PRO A O 1
ATOM 740 N N . THR A 1 96 ? 2.602 -14.591 -21.736 1.00 57.16 96 THR A N 1
ATOM 741 C CA . THR A 1 96 ? 1.749 -15.500 -22.504 1.0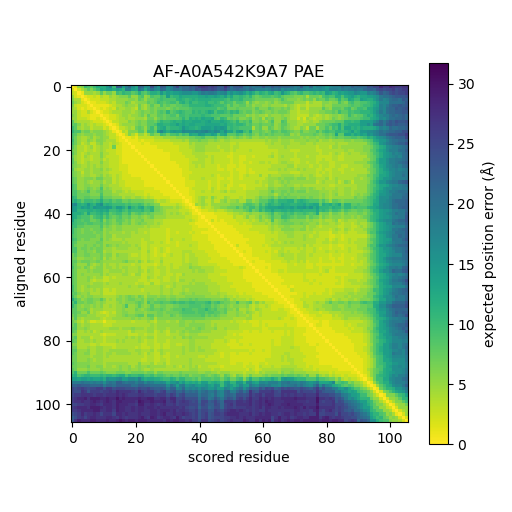0 57.16 96 THR A CA 1
ATOM 742 C C . THR A 1 96 ? 2.642 -16.460 -23.291 1.00 57.16 96 THR A C 1
ATOM 744 O O . THR A 1 96 ? 2.999 -16.229 -24.444 1.00 57.16 96 THR A O 1
ATOM 747 N N . SER A 1 97 ? 3.056 -17.538 -22.634 1.00 59.47 97 SER A N 1
ATOM 748 C CA . SER A 1 97 ? 4.001 -18.528 -23.146 1.00 59.47 97 SER A CA 1
ATOM 749 C C . SER A 1 97 ? 3.293 -19.474 -24.121 1.00 59.47 97 SER A C 1
ATOM 751 O O . SER A 1 97 ? 3.108 -20.649 -23.827 1.00 59.47 97 SER A O 1
ATOM 753 N N . GLY A 1 98 ? 2.805 -18.957 -25.255 1.00 53.91 98 GLY A N 1
ATOM 754 C CA . GLY A 1 98 ? 2.032 -19.789 -26.188 1.00 53.91 98 GLY A CA 1
ATOM 755 C C . GLY A 1 98 ? 1.721 -19.240 -27.580 1.00 53.91 98 GLY A C 1
ATOM 756 O O . GLY A 1 98 ? 1.089 -19.952 -28.356 1.00 53.91 98 GLY A O 1
ATOM 757 N N . ARG A 1 99 ? 2.135 -18.016 -27.945 1.00 55.25 99 ARG A N 1
ATOM 758 C CA . ARG A 1 99 ? 1.828 -17.462 -29.283 1.00 55.25 99 ARG A CA 1
ATOM 759 C C . ARG A 1 99 ? 3.010 -17.435 -30.264 1.00 55.25 99 ARG A C 1
ATOM 761 O O . ARG A 1 99 ? 2.769 -17.301 -31.455 1.00 55.25 99 ARG A O 1
ATOM 768 N N . ALA A 1 100 ? 4.243 -17.659 -29.801 1.00 54.12 100 ALA A N 1
ATOM 769 C CA . ALA A 1 100 ? 5.438 -17.655 -30.656 1.00 54.12 100 ALA A CA 1
ATOM 770 C C . ALA A 1 100 ? 5.714 -18.993 -31.380 1.00 54.12 100 ALA A C 1
ATOM 772 O O . ALA A 1 100 ? 6.317 -18.994 -32.442 1.00 54.12 100 ALA A O 1
ATOM 773 N N . ALA A 1 101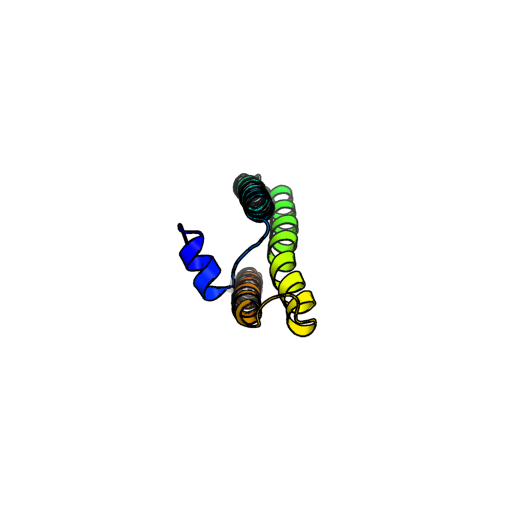 ? 5.214 -20.130 -30.882 1.00 53.69 101 ALA A N 1
ATOM 774 C CA . ALA A 1 101 ? 5.497 -21.444 -31.482 1.00 53.69 101 ALA A CA 1
ATOM 775 C C . ALA A 1 101 ? 4.673 -21.771 -32.749 1.00 53.69 101 ALA A C 1
ATOM 777 O O . ALA A 1 101 ? 4.796 -22.861 -33.293 1.00 53.69 101 ALA A O 1
ATOM 778 N N . ARG A 1 102 ? 3.794 -20.868 -3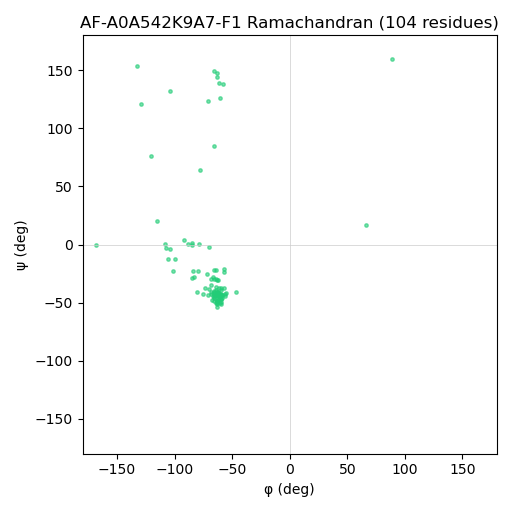3.213 1.00 56.34 102 ARG A N 1
ATOM 779 C CA . ARG A 1 102 ? 2.888 -21.122 -34.355 1.00 56.34 102 ARG A CA 1
ATOM 780 C C . ARG A 1 102 ? 3.273 -20.368 -35.635 1.00 56.34 102 ARG A C 1
ATOM 782 O O . ARG A 1 102 ? 2.605 -20.540 -36.648 1.00 56.34 102 ARG A O 1
ATOM 789 N N . SER A 1 103 ? 4.317 -19.537 -35.596 1.00 53.97 103 SER A N 1
ATOM 790 C CA . SER A 1 103 ? 4.798 -18.775 -36.758 1.00 53.97 103 SER A CA 1
ATOM 791 C C . SER A 1 103 ? 6.017 -19.386 -37.451 1.00 53.97 103 SER A C 1
ATOM 793 O O . SER A 1 103 ? 6.310 -18.981 -38.565 1.00 53.97 103 SER A O 1
ATOM 795 N N . GLU A 1 104 ? 6.700 -20.365 -36.849 1.00 54.31 104 GLU A N 1
ATOM 796 C CA . GLU A 1 104 ? 7.860 -21.038 -37.472 1.00 54.31 104 GLU A CA 1
ATOM 797 C C . GLU A 1 104 ? 7.482 -22.248 -38.342 1.00 54.31 104 GLU A C 1
ATOM 799 O O . GLU A 1 104 ? 8.349 -22.903 -38.908 1.00 54.31 104 GLU A O 1
ATOM 804 N N . GLN A 1 105 ? 6.188 -22.558 -38.464 1.00 56.38 105 GLN A N 1
ATOM 805 C CA . GLN A 1 105 ? 5.711 -23.759 -39.157 1.00 56.38 105 GLN A CA 1
ATOM 806 C C . GLN A 1 105 ? 4.895 -23.453 -40.423 1.00 56.38 105 GLN A C 1
ATOM 808 O O . GLN A 1 105 ? 4.110 -24.297 -40.856 1.00 56.38 105 GLN A O 1
ATOM 813 N N . ARG A 1 106 ? 5.038 -22.252 -41.001 1.00 46.03 106 ARG A N 1
ATOM 814 C CA . ARG A 1 106 ? 4.298 -21.829 -42.196 1.00 46.03 106 ARG A CA 1
ATOM 815 C C . ARG A 1 106 ? 5.199 -21.253 -43.275 1.00 46.03 106 ARG A C 1
ATOM 817 O O . ARG A 1 106 ? 6.162 -20.552 -42.908 1.00 46.03 106 ARG A O 1
#

Secondary structure (DSSP, 8-state):
---HHHHHHHH---S-HHHHHHHHHHHHHHHHHHHTS-SSHHHHHHHHHHHHHHHHHHHHHHHHHTTTTSS-TTHHHHHHHHHHHHHHHHHHTS--TTSGGGSTT-

pLDDT: mean 83.52, std 11.65, range [46.03, 93.69]

Foldseek 3Di:
DPDPVVVCVQWNDDPCVVVVVVVVVVLVVLLVVLVVFDPDPVSVVVSVVSVCVSLQVQLVCLVVCPVVVNTDVSSVVVSVVSVVVVVVVVVVPPPPPPDPVPVVPD

Solvent-accessible surface area (backbone atoms only — not comparable to full-atom values): 6296 Å² total; per-residue (Å²): 135,95,50,69,70,67,49,27,70,70,63,44,86,75,91,56,62,69,58,54,52,50,53,51,50,51,50,51,54,55,49,52,53,40,73,68,41,50,89,49,74,66,36,46,52,50,31,51,53,52,48,49,53,59,63,50,48,56,34,49,49,33,67,59,33,33,86,68,70,75,44,55,72,64,42,53,55,53,27,50,54,51,52,52,51,54,49,54,52,59,63,69,69,54,77,79,89,75,71,74,84,71,66,84,80,115

Nearest PDB structures (foldseek):
  2gsc-assembly1_D  TM=6.257E-01  e=7.792E-01  Xanthomonas campestris pv. campestris

Radius of gyration: 18.92 Å; Cα contacts (8 Å, |Δi|>4): 49; chains: 1; bounding box: 33×37×61 Å

Sequence (106 aa):
MVHLRSFEWVFGPKKDEWLQMTTGGLLVSANLAQLAAASEPQGAAHARRIGLGTALTLPAIDLAYVPRGRIRPTYLFDALMQTGWIAAWLFSTRPTSGRAARSEQR

Mean predicted aligned error: 8.19 Å